Protein AF-A0A9P7J4A6-F1 (afdb_monomer_lite)

Foldseek 3Di:
DDDPADDDDDDPVCPPDPVVVVVVVVSRVVSVVVVCVVQVVCQVQFDWDQDPVRDIDGHGDDDDDDPDPPDDD

Secondary structure (DSSP, 8-state):
---SSPPPPPPTTTTT-HHHHHHHHHHHHHHHHHHHHHHHHHHHH-EEEE-TTS-EEEE--------------

pLDDT: mean 82.64, std 16.07, range [38.72, 97.12]

Organism: NCBI:txid48587

Sequence (73 aa):
VVGWLPIVPEDSGGDGKLSHTNLKHIVWHESFFKLLESIILYAKTGFTHKCHDRITHWLFPLILLLSADYEEQ

Radius of gyration: 17.58 Å; chains: 1; bounding box: 38×24×44 Å

Structure (mmCIF, N/CA/C/O backbone):
data_AF-A0A9P7J4A6-F1
#
_entry.id   AF-A0A9P7J4A6-F1
#
loop_
_atom_site.group_PDB
_atom_site.id
_atom_site.type_symbol
_atom_site.label_atom_id
_atom_site.label_alt_id
_atom_site.label_comp_id
_atom_site.label_asym_id
_atom_site.label_entity_id
_atom_site.label_seq_id
_atom_site.pdbx_PDB_ins_code
_atom_site.Cartn_x
_atom_site.Cartn_y
_atom_site.Cartn_z
_atom_site.occupancy
_atom_site.B_iso_or_equiv
_atom_site.auth_seq_id
_atom_site.auth_comp_id
_atom_site.auth_asym_id
_atom_site.auth_atom_id
_atom_site.pdbx_PDB_model_num
ATOM 1 N N . VAL A 1 1 ? 0.898 -14.533 -8.147 1.00 47.19 1 VAL A N 1
ATOM 2 C CA . VAL A 1 1 ? 0.766 -13.327 -7.294 1.00 47.19 1 VAL A CA 1
ATOM 3 C C . VAL A 1 1 ? 0.014 -12.282 -8.100 1.00 47.19 1 VAL A C 1
ATOM 5 O O . VAL A 1 1 ? 0.404 -12.054 -9.235 1.00 47.19 1 VAL A O 1
ATOM 8 N N . VAL A 1 2 ? -1.084 -11.717 -7.588 1.00 52.78 2 VAL A N 1
ATOM 9 C CA . VAL A 1 2 ? -1.791 -10.616 -8.270 1.00 52.78 2 VAL A CA 1
ATOM 10 C C . VAL A 1 2 ? -1.234 -9.308 -7.718 1.00 52.78 2 VAL A C 1
ATOM 12 O O . VAL A 1 2 ? -1.526 -8.940 -6.582 1.00 52.78 2 VAL A O 1
ATOM 15 N N . GLY A 1 3 ? -0.362 -8.658 -8.487 1.00 66.06 3 GLY A N 1
ATOM 16 C CA . GLY A 1 3 ? 0.162 -7.334 -8.158 1.00 66.06 3 GLY A CA 1
ATOM 17 C C . GLY A 1 3 ? -0.872 -6.252 -8.466 1.00 66.06 3 GLY A C 1
ATOM 18 O O . GLY A 1 3 ? -1.577 -6.337 -9.464 1.00 66.06 3 GLY A O 1
ATOM 19 N N . TRP A 1 4 ? -0.973 -5.241 -7.604 1.00 75.44 4 TRP A N 1
ATOM 20 C CA . TRP A 1 4 ? -1.863 -4.085 -7.803 1.00 75.44 4 TRP A CA 1
ATOM 21 C C . TRP A 1 4 ? -1.213 -2.986 -8.655 1.00 75.44 4 TRP A C 1
ATOM 23 O O . TRP A 1 4 ? -1.846 -1.981 -8.967 1.00 75.44 4 TRP A O 1
ATOM 33 N N . LEU A 1 5 ? 0.064 -3.161 -9.000 1.00 83.81 5 LEU A N 1
ATOM 34 C CA . LEU A 1 5 ? 0.835 -2.212 -9.787 1.00 83.81 5 LEU A CA 1
ATOM 35 C C . LEU A 1 5 ? 0.766 -2.576 -11.274 1.00 83.81 5 LEU A C 1
ATOM 37 O O . LEU A 1 5 ? 0.756 -3.764 -11.611 1.00 83.81 5 LEU A O 1
ATOM 41 N N . PRO A 1 6 ? 0.716 -1.573 -12.163 1.00 84.50 6 PRO A N 1
ATOM 42 C CA . PRO A 1 6 ? 0.653 -1.811 -13.594 1.00 84.50 6 PRO A CA 1
ATOM 43 C C . PRO A 1 6 ? 1.943 -2.456 -14.104 1.00 84.50 6 PRO A C 1
ATOM 45 O O . PRO A 1 6 ? 3.048 -2.101 -13.694 1.00 84.50 6 PRO A O 1
ATOM 48 N N . ILE A 1 7 ? 1.781 -3.381 -15.047 1.00 83.00 7 ILE A N 1
ATOM 49 C CA . ILE A 1 7 ? 2.881 -3.988 -15.790 1.00 83.00 7 ILE A CA 1
ATOM 50 C C . ILE A 1 7 ? 3.078 -3.153 -17.054 1.00 83.00 7 ILE A C 1
ATOM 52 O O . ILE A 1 7 ? 2.162 -3.034 -17.868 1.00 83.00 7 ILE A O 1
ATOM 56 N N . VAL A 1 8 ? 4.258 -2.553 -17.210 1.00 82.69 8 VAL A N 1
ATOM 57 C CA . VAL A 1 8 ? 4.624 -1.858 -18.450 1.00 82.69 8 VAL A CA 1
ATOM 58 C C . VAL A 1 8 ? 5.045 -2.924 -19.466 1.00 82.69 8 VAL A C 1
ATOM 60 O O . VAL A 1 8 ? 6.000 -3.648 -19.182 1.00 82.69 8 VAL A O 1
ATOM 63 N N . PRO A 1 9 ? 4.352 -3.057 -20.612 1.00 80.75 9 PRO A N 1
ATOM 64 C CA . PRO A 1 9 ? 4.695 -4.058 -21.612 1.00 80.75 9 PRO A CA 1
ATOM 65 C C . PRO A 1 9 ? 6.081 -3.786 -22.202 1.00 80.75 9 PRO A C 1
ATOM 67 O O . PRO A 1 9 ? 6.471 -2.633 -22.407 1.00 80.75 9 PRO A O 1
ATOM 70 N N . GLU A 1 10 ? 6.807 -4.861 -22.488 1.00 73.81 10 GLU A N 1
ATOM 71 C CA . GLU A 1 10 ? 8.100 -4.787 -23.156 1.00 73.81 10 GLU A CA 1
ATOM 72 C C . GLU A 1 10 ? 7.883 -4.622 -24.657 1.00 73.81 10 GLU A C 1
ATOM 74 O O . GLU A 1 10 ? 7.196 -5.405 -25.312 1.00 73.81 10 GLU A O 1
ATOM 79 N N . ASP A 1 11 ? 8.446 -3.547 -25.197 1.00 67.44 11 ASP A N 1
ATOM 80 C CA . ASP A 1 11 ? 8.606 -3.375 -26.631 1.00 67.44 11 ASP A CA 1
ATOM 81 C C . ASP A 1 11 ? 9.947 -4.009 -27.012 1.00 67.44 11 ASP A C 1
ATOM 83 O O . ASP A 1 11 ? 10.992 -3.617 -26.490 1.00 67.44 11 ASP A O 1
ATOM 87 N N . SER A 1 12 ? 9.914 -4.942 -27.965 1.00 59.59 12 SER A N 1
ATOM 88 C CA . SER A 1 12 ? 11.077 -5.579 -28.601 1.00 59.59 12 SER A CA 1
ATOM 89 C C . SER A 1 12 ? 12.203 -4.622 -29.044 1.00 59.59 12 SER A C 1
ATOM 91 O O . SER A 1 12 ? 13.332 -5.062 -29.242 1.00 59.59 12 SER A O 1
ATOM 93 N N . GLY A 1 13 ? 11.933 -3.321 -29.206 1.00 62.12 13 GLY A N 1
ATOM 94 C CA . GLY A 1 13 ? 12.915 -2.287 -29.540 1.00 62.12 13 GLY A CA 1
ATOM 95 C C . GLY A 1 13 ? 13.376 -1.403 -28.371 1.00 62.12 13 GLY A C 1
ATOM 96 O O . GLY A 1 13 ? 14.259 -0.559 -28.569 1.00 62.12 13 GLY A O 1
ATOM 97 N N . GLY A 1 14 ? 12.788 -1.535 -27.181 1.00 61.28 14 GLY A N 1
ATOM 98 C CA . GLY A 1 14 ? 13.028 -0.690 -26.002 1.00 61.28 14 GLY A CA 1
ATOM 99 C C . GLY A 1 14 ? 13.820 -1.359 -24.877 1.00 61.28 14 GLY A C 1
ATOM 100 O O . GLY A 1 14 ? 14.318 -0.663 -23.990 1.00 61.28 14 GLY A O 1
ATOM 101 N N . ASP A 1 15 ? 13.948 -2.680 -24.925 1.00 60.50 15 ASP A N 1
ATOM 102 C CA . ASP A 1 15 ? 14.498 -3.465 -23.828 1.00 60.50 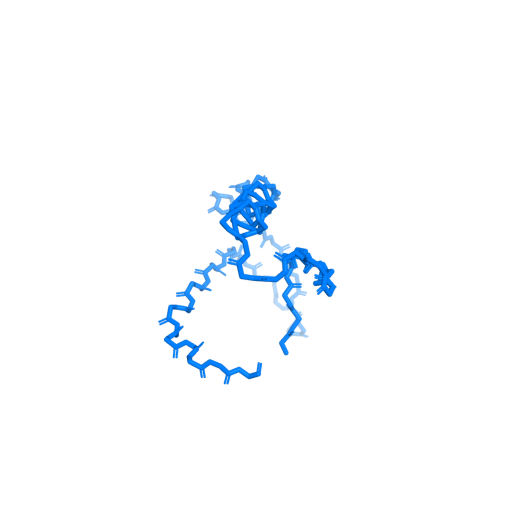15 ASP A CA 1
ATOM 103 C C . ASP A 1 15 ? 15.987 -3.182 -23.582 1.00 60.50 15 ASP A C 1
ATOM 105 O O . ASP A 1 15 ? 16.777 -2.991 -24.509 1.00 60.50 15 ASP A O 1
ATOM 109 N N . GLY A 1 16 ? 16.359 -3.051 -22.307 1.00 65.00 16 GLY A N 1
ATOM 110 C CA . GLY A 1 16 ? 17.711 -2.661 -21.883 1.00 65.00 16 GLY A CA 1
ATOM 111 C C . GLY A 1 16 ? 18.072 -1.179 -22.080 1.00 65.00 16 GLY A C 1
ATOM 112 O O . GLY A 1 16 ? 19.159 -0.757 -21.678 1.00 65.00 16 GLY A O 1
ATOM 113 N N . LYS A 1 17 ? 17.189 -0.344 -22.653 1.00 80.06 17 LYS A N 1
ATOM 114 C CA . LYS A 1 17 ? 17.436 1.105 -22.740 1.00 80.06 17 LYS A CA 1
ATOM 115 C C . LYS A 1 17 ? 17.160 1.781 -21.402 1.00 80.06 17 LYS A C 1
ATOM 117 O O . LYS A 1 17 ? 16.079 1.642 -20.835 1.00 80.06 17 LYS A O 1
ATOM 122 N N . LEU A 1 18 ? 18.084 2.643 -20.977 1.00 78.12 18 LEU A N 1
ATOM 123 C CA . LEU A 1 18 ? 17.946 3.460 -19.765 1.00 78.12 18 LEU A CA 1
ATOM 124 C C . LEU A 1 18 ? 16.616 4.236 -19.717 1.00 78.12 18 LEU A C 1
ATOM 126 O O . LEU A 1 18 ? 16.006 4.359 -18.660 1.00 78.12 18 LEU A O 1
ATOM 130 N N . SER A 1 19 ? 16.135 4.732 -20.861 1.00 81.44 19 SER A N 1
ATOM 131 C CA . SER A 1 19 ? 14.847 5.429 -20.954 1.00 81.44 19 SER A CA 1
ATOM 132 C C . SER A 1 19 ? 13.651 4.526 -20.641 1.00 81.44 19 SER A C 1
ATOM 134 O O . SER A 1 19 ? 12.699 4.985 -20.013 1.00 81.44 19 SER A O 1
ATOM 136 N N . HIS A 1 20 ? 13.699 3.254 -21.038 1.00 79.56 20 HIS A N 1
ATOM 137 C CA . HIS A 1 20 ? 12.645 2.281 -20.769 1.00 79.56 20 HIS A CA 1
ATOM 138 C C . HIS A 1 20 ? 12.649 1.852 -19.295 1.00 79.56 20 HIS A C 1
ATOM 140 O O . HIS A 1 20 ? 11.598 1.849 -18.655 1.00 79.56 20 HIS A O 1
ATOM 146 N N . THR A 1 21 ? 13.828 1.606 -18.715 1.00 81.50 21 THR A N 1
ATOM 147 C CA . THR A 1 21 ? 13.974 1.330 -17.275 1.00 81.50 21 THR A CA 1
ATOM 148 C C . THR A 1 21 ? 13.490 2.504 -16.423 1.00 81.50 21 THR A C 1
ATOM 150 O O . THR A 1 21 ? 12.711 2.316 -15.490 1.00 81.50 21 THR A O 1
ATOM 153 N N . ASN A 1 22 ? 13.866 3.736 -16.781 1.00 86.50 22 ASN A N 1
ATOM 154 C CA . ASN A 1 22 ? 13.394 4.932 -16.081 1.00 86.50 22 ASN A CA 1
ATOM 155 C C . ASN A 1 22 ? 11.872 5.096 -16.183 1.00 86.50 22 ASN A C 1
ATOM 157 O O . ASN A 1 22 ? 11.236 5.466 -15.198 1.00 86.50 22 ASN A O 1
ATOM 161 N N . LEU A 1 23 ? 11.272 4.783 -17.337 1.00 87.19 23 LEU A N 1
ATOM 162 C CA . LEU A 1 23 ? 9.817 4.783 -17.490 1.00 87.19 23 LEU A CA 1
ATOM 163 C C . LEU A 1 23 ? 9.158 3.749 -16.567 1.00 87.19 23 LEU A C 1
ATOM 165 O O . LEU A 1 23 ? 8.205 4.095 -15.871 1.00 87.19 23 LEU A O 1
ATOM 169 N N . LYS A 1 24 ? 9.681 2.514 -16.516 1.00 84.75 24 LYS A N 1
ATOM 170 C CA . LYS A 1 24 ? 9.206 1.463 -15.598 1.00 84.75 24 LYS A CA 1
ATOM 171 C C . LYS A 1 24 ? 9.261 1.943 -14.140 1.00 84.75 24 LYS A C 1
ATOM 173 O O . LYS A 1 24 ? 8.268 1.810 -13.427 1.00 84.75 24 LYS A O 1
ATOM 178 N N . HIS A 1 25 ? 10.359 2.576 -13.718 1.00 86.00 25 HIS A N 1
ATOM 179 C CA . HIS A 1 25 ? 10.484 3.142 -12.370 1.00 86.00 25 HIS A CA 1
ATOM 180 C C . HIS A 1 25 ? 9.462 4.251 -12.092 1.00 86.00 25 HIS A C 1
ATOM 182 O O . HIS A 1 25 ? 8.790 4.209 -11.064 1.00 86.00 25 HIS A O 1
ATOM 188 N N . ILE A 1 26 ? 9.301 5.220 -13.001 1.00 90.81 26 ILE A N 1
ATOM 189 C CA . ILE A 1 26 ? 8.326 6.313 -12.834 1.00 90.81 26 ILE A CA 1
ATOM 190 C C . ILE A 1 26 ? 6.913 5.745 -12.704 1.00 90.81 26 ILE A C 1
ATOM 192 O O . ILE A 1 26 ? 6.202 6.071 -11.757 1.00 90.81 26 ILE A O 1
ATOM 196 N N . VAL A 1 27 ? 6.520 4.856 -13.619 1.00 90.31 27 VAL A N 1
ATOM 197 C CA . VAL A 1 27 ? 5.191 4.233 -13.601 1.00 90.31 27 VAL A CA 1
ATOM 198 C C . VAL A 1 27 ? 4.964 3.473 -12.295 1.00 90.31 27 VAL A C 1
ATOM 200 O O . VAL A 1 27 ? 3.889 3.593 -11.703 1.00 90.31 27 VAL A O 1
ATOM 203 N N . TRP A 1 28 ? 5.970 2.735 -11.821 1.00 89.75 28 TRP A N 1
ATOM 204 C CA . TRP A 1 28 ? 5.901 2.016 -10.553 1.00 89.75 28 TRP A CA 1
ATOM 205 C C . TRP A 1 28 ? 5.693 2.969 -9.370 1.00 89.75 28 TRP A C 1
ATOM 207 O O . TRP A 1 28 ? 4.740 2.790 -8.610 1.00 89.75 28 TRP A O 1
ATOM 217 N N . HIS A 1 29 ? 6.526 4.008 -9.240 1.00 90.75 29 HIS A N 1
ATOM 218 C CA . HIS A 1 29 ? 6.467 4.951 -8.119 1.00 90.75 29 HIS A CA 1
ATOM 219 C C . HIS A 1 29 ? 5.154 5.736 -8.091 1.00 90.75 29 HIS A C 1
ATOM 221 O O . HIS A 1 29 ? 4.497 5.782 -7.051 1.00 90.75 29 HIS A O 1
ATOM 227 N N . GLU A 1 30 ? 4.732 6.294 -9.225 1.00 95.12 30 GLU A N 1
ATOM 228 C CA . GLU A 1 30 ? 3.485 7.061 -9.322 1.00 95.12 30 GLU A CA 1
ATOM 229 C C . GLU A 1 30 ? 2.260 6.192 -9.005 1.00 95.12 30 GLU A C 1
ATOM 231 O O . GLU A 1 30 ? 1.372 6.590 -8.245 1.00 95.12 30 GLU A O 1
ATOM 236 N N . SER A 1 31 ? 2.230 4.961 -9.519 1.00 93.00 31 SER A N 1
ATOM 237 C CA . SER A 1 31 ? 1.134 4.025 -9.241 1.00 93.00 31 SER A CA 1
ATOM 238 C C . SER A 1 31 ? 1.115 3.590 -7.778 1.00 93.00 31 SER A C 1
ATOM 240 O O . SER A 1 31 ? 0.045 3.485 -7.174 1.00 93.00 31 SER A O 1
ATOM 242 N N . PHE A 1 32 ? 2.289 3.375 -7.181 1.00 92.00 32 PHE A N 1
ATOM 243 C CA . PHE A 1 32 ? 2.398 3.049 -5.765 1.00 92.00 32 PHE A CA 1
ATOM 244 C C . PHE A 1 32 ? 1.922 4.210 -4.883 1.00 92.00 32 PHE A C 1
ATOM 246 O O . PHE A 1 32 ? 1.169 3.980 -3.938 1.00 92.00 32 PHE A O 1
ATOM 253 N N . PHE A 1 33 ? 2.250 5.460 -5.223 1.00 94.81 33 PHE A N 1
ATOM 254 C CA . PHE A 1 33 ? 1.703 6.622 -4.520 1.00 94.81 33 PHE A CA 1
ATOM 255 C C . PHE A 1 33 ? 0.178 6.691 -4.612 1.00 94.81 33 PHE A C 1
ATOM 257 O O . PHE A 1 33 ? -0.477 6.880 -3.588 1.00 94.81 33 PHE A O 1
ATOM 264 N N . LYS A 1 34 ? -0.406 6.456 -5.792 1.00 95.25 34 LYS A N 1
ATOM 265 C CA . LYS A 1 34 ? -1.871 6.402 -5.955 1.00 95.25 34 LYS A CA 1
ATOM 266 C C . LYS A 1 34 ? -2.514 5.319 -5.089 1.00 95.25 34 LYS A C 1
ATOM 268 O O . LYS A 1 34 ? -3.563 5.549 -4.484 1.00 95.25 34 LYS A O 1
ATOM 273 N N . LEU A 1 35 ? -1.868 4.159 -4.976 1.00 93.19 35 LEU A N 1
ATOM 274 C CA . LEU A 1 35 ? -2.304 3.104 -4.065 1.00 93.19 35 LEU A CA 1
ATOM 275 C C . LEU A 1 35 ? -2.267 3.581 -2.607 1.00 93.19 35 LEU A C 1
ATOM 277 O O . LEU A 1 35 ? -3.267 3.436 -1.903 1.00 93.19 35 LEU A O 1
ATOM 281 N N . LEU A 1 36 ? -1.161 4.188 -2.167 1.00 94.12 36 LEU A N 1
ATOM 282 C CA . LEU A 1 36 ? -1.026 4.725 -0.810 1.00 94.12 36 LEU A CA 1
ATOM 283 C C . LEU A 1 36 ? -2.091 5.783 -0.501 1.00 94.12 36 LEU A C 1
ATOM 285 O O . LEU A 1 36 ? -2.724 5.710 0.552 1.00 94.12 36 LEU A O 1
ATOM 289 N N . GLU A 1 37 ? -2.339 6.720 -1.418 1.00 96.25 37 GLU A N 1
ATOM 290 C CA . GLU A 1 37 ? -3.397 7.731 -1.292 1.00 96.25 37 GLU A CA 1
ATOM 291 C C . GLU A 1 37 ? -4.771 7.089 -1.057 1.00 96.25 37 GLU A C 1
ATOM 293 O O . GLU A 1 37 ? -5.541 7.566 -0.223 1.00 96.25 37 GLU A O 1
ATOM 298 N N . SER A 1 38 ? -5.065 5.974 -1.732 1.00 93.50 38 SER A N 1
ATOM 299 C CA . SER A 1 38 ? -6.352 5.283 -1.592 1.00 93.50 38 SER A CA 1
ATOM 300 C C . SER A 1 38 ? -6.550 4.600 -0.230 1.00 93.50 38 SER A C 1
ATOM 302 O O . SER A 1 38 ? -7.689 4.419 0.205 1.00 93.50 38 SER A O 1
ATOM 304 N N . ILE A 1 39 ? -5.461 4.246 0.466 1.00 94.31 39 ILE A N 1
ATOM 305 C CA . ILE A 1 39 ? -5.509 3.496 1.733 1.00 94.31 39 ILE A CA 1
ATOM 306 C C . ILE A 1 39 ? -5.058 4.300 2.958 1.00 94.31 39 ILE A C 1
ATOM 308 O O . ILE A 1 39 ? -5.241 3.835 4.085 1.00 94.31 39 ILE A O 1
ATOM 312 N N . ILE A 1 40 ? -4.505 5.506 2.780 1.00 95.94 40 ILE A N 1
ATOM 313 C CA . ILE A 1 40 ? -3.924 6.309 3.871 1.00 95.94 40 ILE A CA 1
ATOM 314 C C . ILE A 1 40 ? -4.937 6.661 4.964 1.00 95.94 40 ILE A C 1
ATOM 316 O O . ILE A 1 40 ? -4.577 6.737 6.139 1.00 95.94 40 ILE A O 1
ATOM 320 N N . LEU A 1 41 ? -6.206 6.856 4.597 1.00 96.88 41 LEU A N 1
ATOM 321 C CA . LEU A 1 41 ? -7.271 7.092 5.567 1.00 96.88 41 LEU A CA 1
ATOM 322 C C . LEU A 1 41 ? -7.414 5.880 6.494 1.00 96.88 41 LEU A C 1
ATOM 324 O O . LEU A 1 41 ? -7.311 6.019 7.710 1.00 96.88 41 LEU A O 1
ATOM 328 N N . TYR A 1 42 ? -7.545 4.686 5.915 1.00 95.56 42 TYR A N 1
ATOM 329 C CA . TYR A 1 42 ? -7.703 3.435 6.655 1.00 95.56 42 TYR A CA 1
ATOM 330 C C . TYR A 1 42 ? -6.447 3.046 7.439 1.00 95.56 42 TYR A C 1
ATOM 332 O O . TYR A 1 42 ? -6.557 2.400 8.474 1.00 95.56 42 TYR A O 1
ATOM 340 N N . ALA A 1 43 ? -5.259 3.480 7.014 1.00 94.00 43 ALA A N 1
ATOM 341 C CA . ALA A 1 43 ? -4.042 3.323 7.810 1.00 94.00 43 ALA A CA 1
ATOM 342 C C . ALA A 1 43 ? -4.107 4.098 9.139 1.00 94.00 43 ALA A C 1
ATOM 344 O O . ALA A 1 43 ? -3.529 3.664 10.131 1.00 94.00 43 ALA A O 1
ATOM 345 N N . LYS A 1 44 ? -4.827 5.229 9.176 1.00 95.06 44 LYS A N 1
ATOM 346 C CA . LYS A 1 44 ? -4.982 6.066 10.377 1.00 95.06 44 LYS A CA 1
ATOM 347 C C .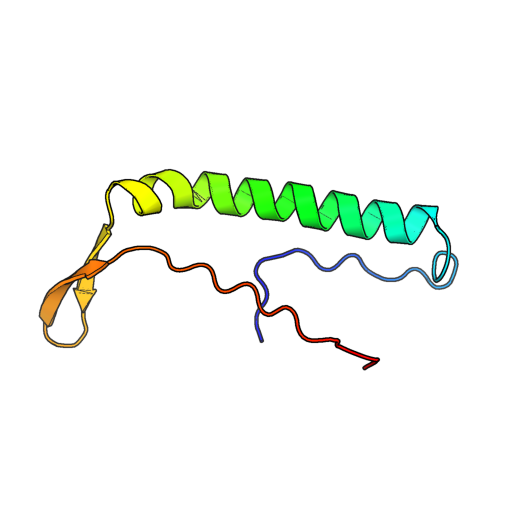 LYS A 1 44 ? -6.196 5.679 11.213 1.00 95.06 44 LYS A C 1
ATOM 349 O O . LYS A 1 44 ? -6.131 5.711 12.436 1.00 95.06 44 LYS A O 1
ATOM 354 N N . THR A 1 45 ? -7.311 5.363 10.561 1.00 96.94 45 THR A N 1
ATOM 355 C CA . THR A 1 45 ? -8.604 5.165 11.235 1.00 96.94 45 THR A CA 1
ATOM 356 C C . THR A 1 45 ? -8.995 3.701 11.383 1.00 96.94 45 THR A C 1
ATOM 358 O O . THR A 1 45 ? -9.953 3.396 12.089 1.00 96.94 45 THR A O 1
ATOM 361 N N . GLY A 1 46 ? -8.311 2.800 10.680 1.00 95.75 46 GLY A N 1
ATOM 362 C CA . GLY A 1 46 ? -8.771 1.436 10.457 1.00 95.75 46 GLY A CA 1
ATOM 363 C C . GLY A 1 46 ? -10.090 1.386 9.679 1.00 95.75 46 GLY A C 1
ATOM 364 O O . GLY A 1 46 ? -10.624 2.405 9.222 1.00 95.75 46 GLY A O 1
ATOM 365 N N . PHE A 1 47 ? -10.620 0.177 9.531 1.00 95.31 47 PHE A N 1
ATOM 366 C CA . PHE A 1 47 ? -11.907 -0.108 8.910 1.00 95.31 47 PHE A CA 1
ATOM 367 C C . PHE A 1 47 ? -12.617 -1.239 9.656 1.00 95.31 47 PHE A C 1
ATOM 369 O O . PHE A 1 47 ? -12.015 -2.253 10.006 1.00 95.31 47 PHE A O 1
ATOM 376 N N . THR A 1 48 ? -13.911 -1.062 9.897 1.00 96.12 48 THR A N 1
ATOM 377 C CA . THR A 1 48 ? -14.736 -2.033 10.614 1.00 96.12 48 THR A CA 1
ATOM 378 C C . THR A 1 48 ? -15.352 -3.019 9.630 1.00 96.12 48 THR A C 1
ATOM 380 O O . THR A 1 48 ? -16.118 -2.624 8.753 1.00 96.12 48 THR A O 1
ATOM 383 N N . HIS A 1 49 ? -15.063 -4.309 9.791 1.00 95.06 49 HIS A N 1
ATOM 384 C CA . HIS A 1 49 ? -15.557 -5.353 8.899 1.00 95.06 49 HIS A CA 1
ATOM 385 C C . HIS A 1 49 ? -16.148 -6.524 9.681 1.00 95.06 49 HIS A C 1
ATOM 387 O O . HIS A 1 49 ? -15.575 -6.980 10.669 1.00 95.06 49 HIS A O 1
ATOM 393 N N . LYS A 1 50 ? -17.300 -7.031 9.234 1.00 96.75 50 LYS A 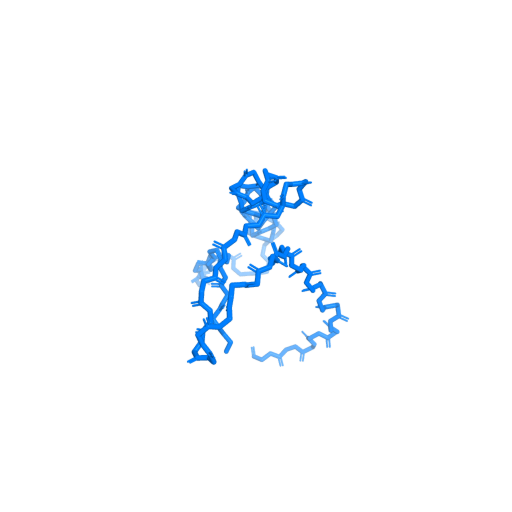N 1
ATOM 394 C CA . LYS A 1 50 ? -17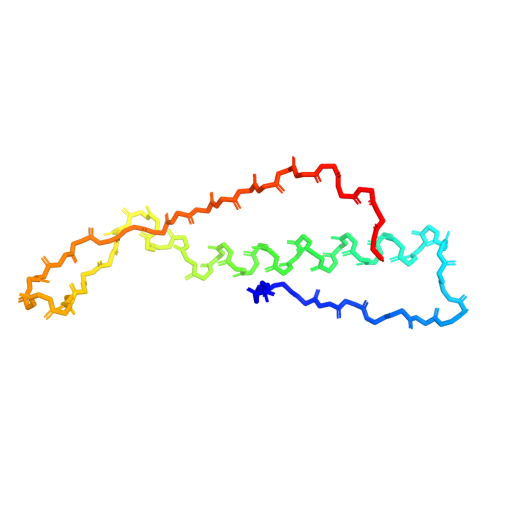.897 -8.241 9.801 1.00 96.75 50 LYS A CA 1
ATOM 395 C C . LYS A 1 50 ? -17.282 -9.459 9.123 1.00 96.75 50 LYS A C 1
ATOM 397 O O . LYS A 1 50 ? -17.545 -9.706 7.950 1.00 96.75 50 LYS A O 1
ATOM 402 N N . CYS A 1 51 ? -16.481 -10.203 9.872 1.00 93.94 51 CYS A N 1
ATOM 403 C CA . CYS A 1 51 ? -15.787 -11.381 9.373 1.00 93.94 51 CYS A CA 1
ATOM 404 C C . CYS A 1 51 ? -16.721 -12.601 9.286 1.00 93.94 51 CYS A C 1
ATOM 406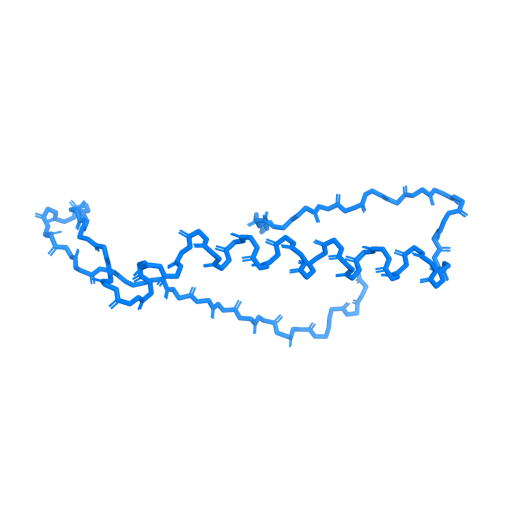 O O . CYS A 1 51 ? -17.875 -12.577 9.729 1.00 93.94 51 CYS A O 1
ATOM 408 N N . HIS A 1 52 ? -16.216 -13.686 8.689 1.00 94.81 52 HIS A N 1
ATOM 409 C CA . HIS A 1 52 ? -16.962 -14.937 8.504 1.00 94.81 52 HIS A CA 1
ATOM 410 C C . HIS A 1 52 ? -17.474 -15.538 9.826 1.00 94.81 52 HIS A C 1
ATOM 412 O O . HIS A 1 52 ? -18.577 -16.080 9.882 1.00 94.81 52 HIS A O 1
ATOM 418 N N . ASP A 1 53 ? -16.711 -15.370 10.905 1.00 95.56 53 ASP A N 1
ATOM 419 C CA . ASP A 1 53 ? -17.062 -15.763 12.276 1.00 95.56 53 ASP A CA 1
ATOM 420 C C . ASP A 1 53 ? -18.200 -14.932 12.902 1.00 95.56 53 ASP A C 1
ATOM 422 O O . ASP A 1 53 ? -18.594 -15.168 14.043 1.00 95.56 53 ASP A O 1
ATOM 426 N N . ARG A 1 54 ? -18.773 -13.987 12.144 1.00 94.75 54 ARG A N 1
ATOM 427 C CA . ARG A 1 54 ? -19.830 -13.048 12.549 1.00 94.75 54 ARG A CA 1
ATOM 428 C C . ARG A 1 54 ? -19.385 -12.026 13.594 1.00 94.75 54 ARG A C 1
ATOM 430 O O . ARG A 1 54 ? -20.242 -11.274 14.067 1.00 94.75 54 ARG A O 1
ATOM 437 N N . ILE A 1 55 ? -18.093 -11.950 13.897 1.00 96.56 55 ILE A N 1
ATOM 438 C CA . ILE A 1 55 ? -17.514 -10.945 14.782 1.00 96.56 55 ILE A CA 1
ATOM 439 C C . ILE A 1 55 ? -17.089 -9.741 13.942 1.00 96.56 55 ILE A C 1
ATOM 441 O O . ILE A 1 55 ? -16.504 -9.853 12.859 1.00 96.56 55 ILE A O 1
ATOM 445 N N . THR A 1 56 ? -17.405 -8.559 14.454 1.00 97.12 56 THR A N 1
ATOM 446 C CA . THR A 1 56 ? -16.961 -7.300 13.872 1.00 97.12 56 THR A CA 1
ATOM 447 C C . THR A 1 56 ? -15.525 -7.029 14.301 1.00 97.12 56 THR A C 1
ATOM 449 O O . THR A 1 56 ? -15.264 -6.806 15.481 1.00 97.12 56 THR A O 1
ATOM 452 N N . HIS A 1 57 ? -14.608 -7.031 13.339 1.00 95.81 57 HIS A N 1
ATOM 453 C CA . HIS A 1 57 ? -13.199 -6.734 13.555 1.00 95.81 57 HIS A CA 1
ATOM 454 C C . HIS A 1 57 ? -12.868 -5.314 13.113 1.00 95.81 57 HIS A C 1
ATOM 456 O O . HIS A 1 57 ? -13.434 -4.798 12.146 1.00 95.81 57 HIS A O 1
ATOM 462 N N . TRP A 1 58 ? -11.915 -4.703 13.811 1.00 97.06 58 TRP A N 1
ATOM 463 C CA . TRP A 1 58 ? -11.304 -3.447 13.404 1.00 97.06 58 TRP A CA 1
ATOM 464 C C . TRP A 1 58 ? -9.967 -3.752 12.730 1.00 97.06 58 TRP A C 1
ATOM 466 O O . TRP A 1 58 ? -9.038 -4.244 13.368 1.00 97.06 58 TRP A O 1
ATOM 476 N N . LEU A 1 59 ? -9.914 -3.546 11.416 1.00 95.25 59 LEU A N 1
ATOM 477 C CA . LEU A 1 59 ? -8.804 -3.944 10.557 1.00 95.25 59 LEU A CA 1
ATOM 478 C C . LEU A 1 59 ? -7.988 -2.728 10.126 1.00 95.25 59 LEU A C 1
ATOM 480 O O . LEU A 1 59 ? -8.535 -1.647 9.916 1.00 95.25 59 LEU A O 1
ATOM 484 N N . PHE A 1 60 ? -6.690 -2.934 9.926 1.00 95.19 60 PHE A N 1
ATOM 485 C CA . PHE A 1 60 ? -5.771 -1.928 9.404 1.00 95.19 60 PHE A CA 1
ATOM 486 C C . PHE A 1 60 ? -5.041 -2.486 8.179 1.00 95.19 60 PHE A C 1
ATOM 488 O O . PHE A 1 60 ? -4.729 -3.681 8.151 1.00 95.19 60 PHE A O 1
ATOM 495 N N . PRO A 1 61 ? -4.765 -1.655 7.160 1.00 9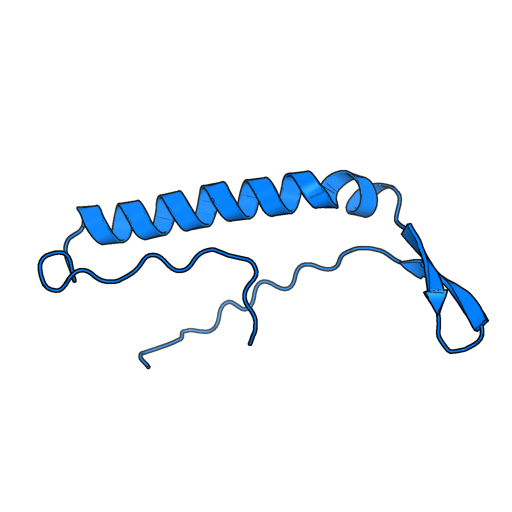3.56 61 PRO A N 1
ATOM 496 C CA . PRO A 1 61 ? -3.950 -2.075 6.032 1.00 93.56 61 PRO A CA 1
ATOM 497 C C . PRO A 1 61 ? -2.516 -2.379 6.489 1.00 93.56 61 PRO A C 1
ATOM 499 O O . PRO A 1 61 ? -1.922 -1.618 7.251 1.00 93.56 61 PRO A O 1
ATOM 502 N N . LEU A 1 62 ? -1.953 -3.477 5.982 1.00 91.12 62 LEU A N 1
ATOM 503 C CA . LEU A 1 62 ? -0.560 -3.878 6.178 1.00 91.12 62 LEU A CA 1
ATOM 504 C C . LEU A 1 62 ? 0.131 -3.929 4.813 1.00 91.12 62 LEU A C 1
ATOM 506 O O . LEU A 1 62 ? -0.288 -4.685 3.938 1.00 91.12 62 LEU A O 1
ATOM 510 N N . ILE A 1 63 ? 1.186 -3.132 4.636 1.00 87.88 63 ILE A N 1
ATOM 511 C CA . ILE A 1 63 ? 1.991 -3.117 3.410 1.00 87.88 63 ILE A CA 1
ATOM 512 C C . ILE A 1 63 ? 3.252 -3.938 3.657 1.00 87.88 63 ILE A C 1
ATOM 514 O O . ILE A 1 63 ? 4.077 -3.578 4.494 1.00 87.88 63 ILE A O 1
ATOM 518 N N . LEU A 1 64 ? 3.401 -5.035 2.918 1.00 86.31 64 LEU A N 1
ATOM 519 C CA . LEU A 1 64 ? 4.591 -5.879 2.952 1.00 86.31 64 LEU A CA 1
ATOM 520 C C . LEU A 1 64 ? 5.439 -5.590 1.712 1.00 86.31 64 LEU A C 1
ATOM 522 O O . LEU A 1 64 ? 5.049 -5.929 0.597 1.00 86.31 64 LEU A O 1
ATOM 526 N N . LEU A 1 65 ? 6.594 -4.954 1.911 1.00 82.81 65 LEU A N 1
ATOM 527 C CA . LEU A 1 65 ? 7.592 -4.747 0.864 1.00 82.81 65 LEU A CA 1
ATOM 528 C C . LEU A 1 65 ? 8.592 -5.900 0.919 1.00 82.81 65 LEU A C 1
ATOM 530 O O . LEU A 1 65 ? 9.498 -5.918 1.750 1.00 82.81 65 LEU A O 1
ATOM 534 N N . LEU A 1 66 ? 8.389 -6.890 0.053 1.00 77.75 66 LEU A N 1
ATOM 535 C CA . LEU A 1 66 ? 9.323 -7.997 -0.107 1.00 77.75 66 LEU A CA 1
ATOM 536 C C . LEU A 1 66 ? 10.444 -7.549 -1.042 1.00 77.75 66 LEU A C 1
ATOM 538 O O . LEU A 1 66 ? 10.283 -7.536 -2.258 1.00 77.75 66 LEU A O 1
ATOM 542 N N . SER A 1 67 ? 11.577 -7.173 -0.458 1.00 70.75 67 SER A N 1
ATOM 543 C CA . SER A 1 67 ? 12.825 -6.998 -1.197 1.00 70.75 67 SER A CA 1
ATOM 544 C C . SER A 1 67 ? 13.461 -8.372 -1.386 1.00 70.75 67 SER A C 1
ATOM 546 O O . SER A 1 67 ? 14.355 -8.754 -0.634 1.00 70.75 67 SER A O 1
ATOM 548 N N . ALA A 1 68 ? 12.938 -9.150 -2.330 1.00 58.50 68 ALA A N 1
ATOM 549 C CA . ALA A 1 68 ? 13.629 -10.337 -2.810 1.00 58.50 68 ALA A CA 1
ATOM 550 C C . ALA A 1 68 ? 14.558 -9.917 -3.952 1.00 58.50 68 ALA A C 1
ATOM 552 O O . ALA A 1 68 ? 14.135 -9.184 -4.845 1.00 58.50 68 ALA A O 1
ATOM 553 N N . ASP A 1 69 ? 15.804 -10.381 -3.900 1.00 51.06 69 ASP A N 1
ATOM 554 C CA . ASP A 1 69 ? 16.757 -10.314 -5.007 1.00 51.06 69 ASP A CA 1
ATOM 555 C C . ASP A 1 69 ? 16.245 -11.278 -6.087 1.00 51.06 69 ASP A C 1
ATOM 557 O O . ASP A 1 69 ? 16.548 -12.471 -6.087 1.00 51.06 69 ASP A O 1
ATOM 561 N N . TYR A 1 70 ? 15.282 -10.816 -6.888 1.00 50.97 70 TYR A N 1
ATOM 562 C CA . TYR A 1 70 ? 14.654 -11.623 -7.929 1.00 50.97 70 TYR A CA 1
ATOM 563 C C . TYR A 1 70 ? 15.554 -11.574 -9.165 1.00 50.97 70 TYR A C 1
ATOM 565 O O . TYR A 1 70 ? 15.282 -10.858 -10.127 1.00 50.97 70 TYR A O 1
ATOM 573 N N . GLU A 1 71 ? 16.672 -12.295 -9.080 1.00 40.81 71 GLU A N 1
ATOM 574 C CA . GLU A 1 71 ? 17.485 -12.694 -10.226 1.00 40.81 71 GLU A CA 1
ATOM 575 C C . GLU A 1 71 ? 16.590 -13.527 -11.163 1.00 40.81 71 GLU A C 1
ATOM 577 O O . GLU A 1 71 ? 16.312 -14.689 -10.884 1.00 40.81 71 GLU A O 1
ATOM 582 N N . GLU A 1 72 ? 16.095 -12.872 -12.217 1.00 38.81 72 GLU A N 1
ATOM 583 C CA . GLU A 1 72 ? 15.605 -13.426 -13.490 1.00 38.81 72 GLU A CA 1
ATOM 584 C C . GLU A 1 72 ? 14.493 -14.505 -13.444 1.00 38.81 72 GLU A C 1
ATOM 586 O O . GLU A 1 72 ? 14.680 -15.642 -13.013 1.00 38.81 72 GLU A O 1
ATOM 591 N N . GLN A 1 73 ? 13.332 -14.178 -14.030 1.00 38.72 73 GLN A N 1
ATOM 592 C CA . GLN A 1 73 ? 12.416 -15.167 -14.616 1.00 38.72 73 GLN A CA 1
ATOM 593 C C . GLN A 1 73 ? 12.181 -14.828 -16.085 1.00 38.72 73 GLN A C 1
ATOM 595 O O . GLN A 1 73 ? 12.020 -13.621 -16.371 1.00 38.72 73 GLN A O 1
#

InterPro domains:
  IPR041078 Plavaka transposase [PF18759] (2-73)